Protein AF-A0A529NXD6-F1 (afdb_monomer_lite)

Radius of gyration: 14.49 Å; chains: 1; bounding box: 34×24×33 Å

Structure (mmCIF, N/CA/C/O backbone):
data_AF-A0A529NXD6-F1
#
_entry.id   AF-A0A529NXD6-F1
#
loop_
_atom_site.group_PDB
_atom_site.id
_atom_site.type_symbol
_atom_site.label_atom_id
_atom_site.label_alt_id
_atom_site.label_comp_id
_atom_site.label_asym_id
_atom_site.label_entity_id
_atom_site.label_seq_id
_atom_site.pdbx_PDB_ins_code
_atom_site.Cartn_x
_atom_site.Cartn_y
_atom_site.Cartn_z
_atom_site.occupancy
_atom_site.B_iso_or_equiv
_atom_site.auth_seq_id
_atom_site.auth_comp_id
_atom_site.auth_asym_id
_atom_site.auth_atom_id
_atom_site.pdbx_PDB_model_num
ATOM 1 N N . ALA A 1 1 ? 16.775 -17.703 -17.822 1.00 62.47 1 ALA A N 1
ATOM 2 C CA . ALA A 1 1 ? 16.555 -16.466 -17.042 1.00 62.47 1 ALA A CA 1
ATOM 3 C C . ALA A 1 1 ? 15.058 -16.172 -17.031 1.00 62.47 1 ALA A C 1
ATOM 5 O O . ALA A 1 1 ? 14.444 -16.403 -18.068 1.00 62.47 1 ALA A O 1
ATOM 6 N N . PRO A 1 2 ? 14.454 -15.755 -15.904 1.00 58.16 2 PRO A N 1
ATOM 7 C CA . PRO A 1 2 ? 13.019 -15.479 -15.847 1.00 58.16 2 PRO A CA 1
ATOM 8 C C . PRO A 1 2 ? 12.656 -14.357 -16.829 1.00 58.16 2 PRO A C 1
ATOM 10 O O . PRO A 1 2 ? 13.429 -13.412 -17.005 1.00 58.16 2 PRO A O 1
ATOM 13 N N . ALA A 1 3 ? 11.504 -14.485 -17.489 1.00 66.38 3 ALA A N 1
ATOM 14 C CA . ALA A 1 3 ? 11.012 -13.485 -18.429 1.00 66.38 3 ALA A CA 1
ATOM 15 C C . ALA A 1 3 ? 10.823 -12.143 -17.702 1.00 66.38 3 ALA A C 1
ATOM 17 O O . ALA A 1 3 ? 10.179 -12.079 -16.653 1.00 66.38 3 ALA A O 1
ATOM 18 N N . ARG A 1 4 ? 11.422 -11.067 -18.228 1.00 61.09 4 ARG A N 1
ATOM 19 C CA . ARG A 1 4 ? 11.209 -9.716 -17.692 1.00 61.09 4 ARG A CA 1
ATOM 20 C C . ARG A 1 4 ? 9.788 -9.275 -18.041 1.00 61.09 4 ARG A C 1
ATOM 22 O O . ARG A 1 4 ? 9.362 -9.447 -19.174 1.00 61.09 4 ARG A O 1
ATOM 29 N N . LEU A 1 5 ? 9.089 -8.662 -17.081 1.00 68.81 5 LEU A N 1
ATOM 30 C CA . LEU A 1 5 ? 7.719 -8.148 -17.245 1.00 68.81 5 LEU A CA 1
ATOM 31 C C . LEU A 1 5 ? 7.593 -7.114 -18.389 1.00 68.81 5 LEU A C 1
ATOM 33 O O . LEU A 1 5 ? 6.496 -6.868 -18.876 1.00 68.81 5 LEU A O 1
ATOM 37 N N . ILE A 1 6 ? 8.708 -6.492 -18.795 1.00 64.06 6 ILE A N 1
ATOM 38 C CA . ILE A 1 6 ? 8.802 -5.526 -19.897 1.00 64.06 6 ILE A CA 1
ATOM 39 C C . ILE A 1 6 ? 10.103 -5.805 -20.667 1.00 64.06 6 ILE A C 1
ATOM 41 O O . ILE A 1 6 ? 11.186 -5.839 -20.070 1.00 64.06 6 ILE A O 1
ATOM 45 N N . GLU A 1 7 ? 10.011 -6.001 -21.983 1.00 62.00 7 GLU A N 1
ATOM 46 C CA . GLU A 1 7 ? 11.165 -6.191 -22.869 1.00 62.00 7 GLU A CA 1
ATOM 47 C C . GLU A 1 7 ? 11.780 -4.835 -23.267 1.00 62.00 7 GLU A C 1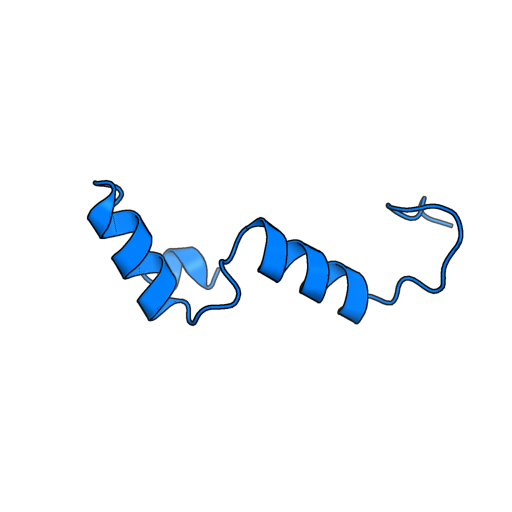
ATOM 49 O O . GLU A 1 7 ? 11.065 -3.915 -23.656 1.00 62.00 7 GLU A O 1
ATOM 54 N N . GLY A 1 8 ? 13.113 -4.699 -23.170 1.00 62.50 8 GLY A N 1
ATOM 55 C CA . GLY A 1 8 ? 13.850 -3.585 -23.799 1.00 62.50 8 GLY A CA 1
ATOM 56 C C . GLY A 1 8 ? 14.484 -2.506 -22.902 1.00 62.50 8 GLY A C 1
ATOM 57 O O . GLY A 1 8 ? 15.021 -1.544 -23.436 1.00 62.50 8 GLY A O 1
ATOM 58 N N . GLY A 1 9 ? 14.515 -2.643 -21.570 1.00 66.25 9 GLY A N 1
ATOM 59 C CA . GLY A 1 9 ? 15.202 -1.679 -20.690 1.00 66.25 9 GLY A CA 1
ATOM 60 C C . GLY A 1 9 ? 15.763 -2.305 -19.413 1.00 66.25 9 GLY A C 1
ATOM 61 O O . GLY A 1 9 ? 15.361 -3.405 -19.022 1.00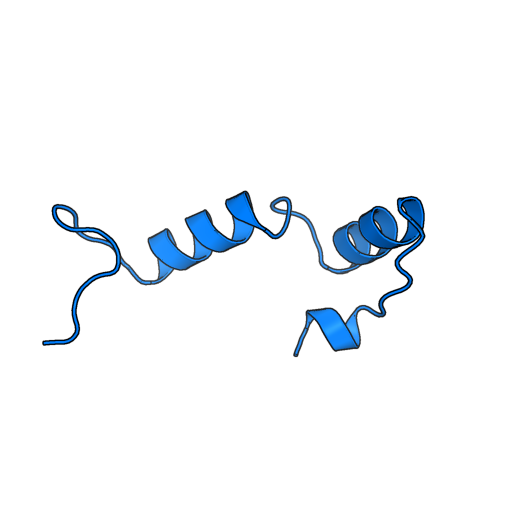 66.25 9 GLY A O 1
ATOM 62 N N . MET A 1 10 ? 16.715 -1.629 -18.759 1.00 65.38 10 MET A N 1
ATOM 63 C CA . MET A 1 10 ? 17.308 -2.052 -17.482 1.00 65.38 10 MET A CA 1
ATOM 64 C C . MET A 1 10 ? 16.283 -1.864 -16.348 1.00 65.38 10 MET A C 1
ATOM 66 O O . MET A 1 10 ? 16.357 -0.937 -15.549 1.00 65.38 10 MET A O 1
ATOM 70 N N . VAL A 1 11 ? 15.255 -2.714 -16.327 1.00 67.81 11 VAL A N 1
ATOM 71 C CA . VAL A 1 11 ? 14.199 -2.695 -15.315 1.00 67.81 11 VAL A CA 1
ATOM 72 C C . VAL A 1 11 ? 14.773 -3.276 -14.030 1.00 67.81 11 VAL A C 1
ATOM 74 O O . VAL A 1 11 ? 14.834 -4.490 -13.844 1.00 67.81 11 VAL A O 1
ATOM 77 N N . THR A 1 12 ? 15.251 -2.399 -13.156 1.00 83.94 12 THR A N 1
ATOM 78 C CA . THR A 1 12 ? 15.626 -2.771 -11.795 1.00 83.94 12 THR A CA 1
ATOM 79 C C . THR A 1 12 ? 14.365 -3.037 -10.976 1.00 83.94 12 THR A C 1
ATOM 81 O O . THR A 1 12 ? 13.284 -2.525 -11.281 1.00 83.94 12 THR A O 1
ATOM 84 N N . THR A 1 13 ? 14.490 -3.791 -9.885 1.00 85.56 13 THR A N 1
ATOM 85 C CA . THR A 1 13 ? 13.392 -3.978 -8.921 1.00 85.56 13 THR A CA 1
ATOM 86 C C . THR A 1 13 ? 12.823 -2.641 -8.434 1.00 85.56 13 THR A C 1
ATOM 88 O O . THR A 1 13 ? 11.619 -2.526 -8.218 1.00 85.56 13 THR A O 1
ATOM 91 N N . ALA A 1 14 ? 13.663 -1.604 -8.342 1.00 87.19 14 ALA A N 1
ATOM 92 C CA . ALA A 1 14 ? 13.242 -0.254 -7.982 1.00 87.19 14 ALA A CA 1
ATOM 93 C C . 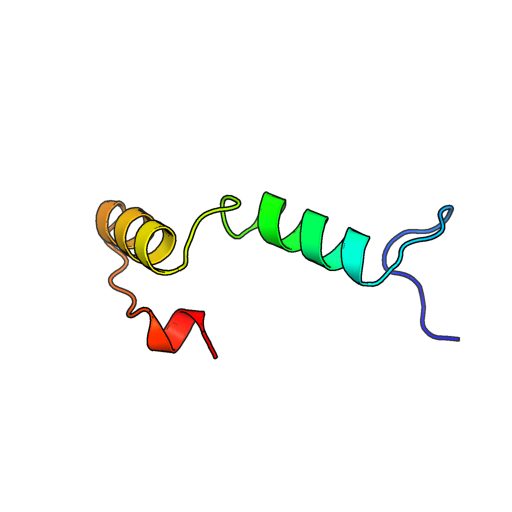ALA A 1 14 ? 12.263 0.352 -9.003 1.00 87.19 14 ALA A C 1
ATOM 95 O O . ALA A 1 14 ? 11.260 0.943 -8.606 1.00 87.19 14 ALA A O 1
ATOM 96 N N . LEU A 1 15 ? 12.502 0.165 -10.307 1.00 88.00 15 LEU A N 1
ATOM 97 C CA . LEU A 1 15 ? 11.592 0.655 -11.344 1.00 88.00 15 LEU A CA 1
ATOM 98 C C . LEU A 1 15 ? 10.246 -0.080 -11.301 1.00 88.00 15 LEU A C 1
ATOM 100 O O . LEU A 1 15 ? 9.198 0.557 -11.389 1.00 88.00 15 LEU A O 1
ATOM 104 N N . VAL A 1 16 ? 10.255 -1.403 -11.107 1.00 86.69 16 VAL A N 1
ATOM 105 C CA . VAL A 1 16 ? 9.013 -2.189 -10.978 1.00 86.69 16 VAL A CA 1
ATOM 106 C C . VAL A 1 16 ? 8.206 -1.741 -9.762 1.00 86.69 16 VAL A C 1
ATOM 108 O O . VAL A 1 16 ? 7.005 -1.506 -9.883 1.00 86.69 16 VAL A O 1
ATOM 111 N N . ALA A 1 17 ? 8.859 -1.575 -8.608 1.00 89.25 17 ALA A N 1
ATOM 112 C CA . ALA A 1 17 ? 8.210 -1.104 -7.389 1.00 89.25 17 ALA A CA 1
ATOM 113 C C . ALA A 1 17 ? 7.602 0.294 -7.577 1.00 89.25 17 ALA A C 1
ATOM 115 O O . ALA A 1 17 ? 6.465 0.532 -7.171 1.00 89.25 17 ALA A O 1
ATOM 116 N N . HIS A 1 18 ? 8.318 1.198 -8.252 1.00 88.06 18 HIS A N 1
ATOM 117 C CA . HIS A 1 18 ? 7.822 2.536 -8.558 1.00 88.06 18 HIS A CA 1
ATOM 118 C C . HIS A 1 18 ? 6.562 2.501 -9.436 1.00 88.06 18 HIS A C 1
ATOM 120 O O . HIS A 1 18 ? 5.572 3.158 -9.115 1.00 88.06 18 HIS A O 1
ATOM 126 N N . VAL A 1 19 ? 6.567 1.700 -10.508 1.00 89.19 19 VAL A N 1
ATOM 127 C CA . VAL A 1 19 ? 5.411 1.547 -11.407 1.00 89.19 19 VAL A CA 1
ATOM 128 C C . VAL A 1 19 ? 4.220 0.930 -10.674 1.00 89.19 19 VAL A C 1
ATOM 130 O O . VAL A 1 19 ? 3.101 1.421 -10.807 1.00 89.19 19 VAL A O 1
ATOM 133 N N . ALA A 1 20 ? 4.440 -0.111 -9.869 1.00 88.31 20 ALA A N 1
ATOM 134 C CA . ALA A 1 20 ? 3.377 -0.749 -9.098 1.00 88.31 20 ALA A CA 1
ATOM 135 C C . ALA A 1 20 ? 2.757 0.215 -8.071 1.00 88.31 20 ALA A C 1
ATOM 137 O O . ALA A 1 20 ? 1.533 0.332 -7.997 1.00 88.31 20 ALA A O 1
ATOM 138 N N . ALA A 1 21 ? 3.585 0.960 -7.333 1.00 88.50 21 ALA A N 1
ATOM 139 C CA . ALA A 1 21 ? 3.119 1.938 -6.353 1.00 88.50 21 ALA A CA 1
ATOM 140 C C . ALA A 1 21 ? 2.376 3.117 -7.005 1.00 88.50 21 ALA A C 1
ATOM 142 O O . ALA A 1 21 ? 1.375 3.592 -6.467 1.00 88.50 21 ALA A O 1
ATOM 143 N N . ALA A 1 22 ? 2.828 3.573 -8.177 1.00 87.62 22 ALA A N 1
ATOM 144 C CA . ALA A 1 22 ? 2.128 4.596 -8.949 1.00 87.62 22 ALA A CA 1
ATOM 145 C C . ALA A 1 22 ? 0.775 4.097 -9.467 1.00 87.62 22 ALA A C 1
ATOM 147 O O . ALA A 1 22 ? -0.223 4.805 -9.360 1.00 87.62 22 ALA A O 1
ATOM 148 N N . LYS A 1 23 ? 0.732 2.867 -9.993 1.00 87.62 23 LYS A N 1
ATOM 149 C CA . LYS A 1 23 ? -0.468 2.299 -10.609 1.00 87.62 23 LYS A CA 1
ATOM 150 C C . LYS A 1 23 ? -1.548 1.925 -9.594 1.00 87.62 23 LYS A C 1
ATOM 152 O O . LYS A 1 23 ? -2.725 2.076 -9.901 1.00 87.62 23 LYS A O 1
ATOM 157 N N . TYR A 1 24 ? -1.164 1.426 -8.420 1.00 87.00 24 TYR A N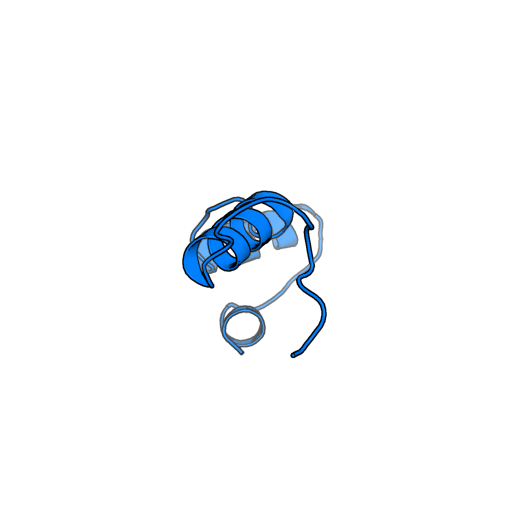 1
ATOM 158 C CA . TYR A 1 24 ? -2.113 0.796 -7.496 1.00 87.00 24 TYR A CA 1
ATOM 159 C C . TYR A 1 24 ? -2.150 1.405 -6.092 1.00 87.00 24 TYR A C 1
ATOM 161 O O . TYR A 1 24 ? -3.108 1.163 -5.371 1.00 87.00 24 TYR A O 1
ATOM 169 N N . ALA A 1 25 ? -1.143 2.187 -5.688 1.00 88.38 25 ALA A N 1
ATOM 170 C CA . ALA A 1 25 ? -1.005 2.656 -4.303 1.00 88.38 25 ALA A CA 1
ATOM 171 C C . ALA A 1 25 ? -1.068 4.191 -4.158 1.00 88.38 25 ALA A C 1
ATOM 173 O O . ALA A 1 25 ? -0.746 4.745 -3.101 1.00 88.38 25 ALA A O 1
ATOM 174 N N . TRP A 1 26 ? -1.467 4.903 -5.219 1.00 91.75 26 TRP A N 1
ATOM 175 C CA . TRP A 1 26 ? -1.600 6.369 -5.253 1.00 91.75 26 TRP A CA 1
ATOM 176 C C . TRP A 1 26 ? -0.343 7.139 -4.797 1.00 91.75 26 TRP A C 1
ATOM 178 O O . TRP A 1 26 ? -0.461 8.287 -4.373 1.00 91.75 26 TRP A O 1
ATOM 188 N N . GLN A 1 27 ? 0.839 6.502 -4.807 1.00 89.44 27 GLN A N 1
ATOM 189 C CA . GLN A 1 27 ? 2.072 6.999 -4.170 1.00 89.44 27 GLN A CA 1
ATOM 190 C C . GLN A 1 27 ? 1.840 7.694 -2.814 1.00 89.44 27 GLN A C 1
ATOM 192 O O . GLN A 1 27 ? 2.404 8.747 -2.521 1.00 89.44 27 GLN A O 1
ATOM 197 N N . SER A 1 28 ? 0.973 7.124 -1.978 1.00 90.44 28 SER A N 1
ATOM 198 C CA . SER A 1 28 ? 0.584 7.728 -0.702 1.00 90.44 28 SER A CA 1
ATOM 199 C C . SER A 1 28 ? 0.890 6.806 0.476 1.00 90.44 28 SER A C 1
ATOM 201 O O . SER A 1 28 ? 1.113 5.612 0.295 1.00 90.44 28 SER A O 1
ATOM 203 N N . THR A 1 29 ? 0.940 7.342 1.699 1.00 92.50 29 THR A N 1
ATOM 204 C CA . THR A 1 29 ? 1.152 6.519 2.902 1.00 92.50 29 THR A CA 1
ATOM 205 C C . THR A 1 29 ? 0.005 5.526 3.094 1.00 92.50 29 THR A C 1
ATOM 207 O O . THR A 1 29 ? -1.133 5.833 2.745 1.00 92.50 29 THR A O 1
ATOM 210 N N . LEU A 1 30 ? 0.263 4.369 3.719 1.00 92.56 30 LEU A N 1
ATOM 211 C CA . LEU A 1 30 ? -0.781 3.356 3.963 1.00 92.56 30 LEU A CA 1
ATOM 212 C C . LEU A 1 30 ? -1.989 3.918 4.731 1.00 92.56 30 LEU A C 1
ATOM 214 O O . LEU A 1 30 ? -3.122 3.548 4.450 1.00 92.56 30 LEU A O 1
ATOM 218 N N . TYR A 1 31 ? -1.763 4.870 5.645 1.00 93.81 31 TYR A N 1
ATOM 219 C CA . TYR A 1 31 ? -2.842 5.574 6.348 1.00 93.81 31 TYR A CA 1
ATOM 220 C C . TYR A 1 31 ? -3.709 6.421 5.406 1.00 93.81 31 TYR A C 1
ATOM 222 O O . TYR A 1 31 ? -4.926 6.496 5.549 1.00 93.81 31 TYR A O 1
ATOM 230 N N . ARG A 1 32 ? -3.096 7.091 4.426 1.00 93.69 32 ARG A N 1
ATOM 231 C CA . ARG A 1 32 ? -3.849 7.857 3.431 1.00 93.69 32 ARG A CA 1
ATOM 232 C C . ARG A 1 32 ? -4.602 6.919 2.488 1.00 93.69 32 ARG A C 1
ATOM 234 O O . ARG A 1 32 ? -5.753 7.206 2.186 1.00 93.69 32 ARG A O 1
ATOM 241 N N . GLN A 1 33 ? -3.993 5.804 2.086 1.00 94.38 33 GLN A N 1
ATOM 242 C CA . GLN A 1 33 ? -4.644 4.783 1.262 1.00 94.38 33 GLN A CA 1
ATOM 243 C C . GLN A 1 33 ? -5.872 4.187 1.960 1.00 94.38 33 GLN A C 1
ATOM 245 O O . GLN A 1 33 ? -6.939 4.146 1.354 1.00 94.38 33 GLN A O 1
ATOM 250 N N . SER A 1 34 ? -5.768 3.813 3.242 1.00 94.88 34 SER A N 1
ATOM 251 C CA . SER A 1 34 ? -6.913 3.276 3.990 1.00 94.88 34 SER A CA 1
ATOM 252 C C . 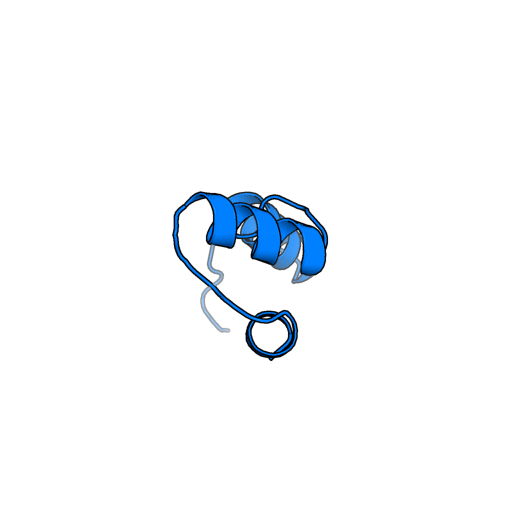SER A 1 34 ? -8.061 4.280 4.087 1.00 94.88 34 SER A C 1
ATOM 254 O O . SER A 1 34 ? -9.214 3.913 3.890 1.00 94.88 34 SER A O 1
ATOM 256 N N . ARG A 1 35 ? -7.767 5.572 4.289 1.00 93.88 35 ARG A N 1
ATOM 257 C CA . ARG A 1 35 ? -8.809 6.613 4.291 1.00 93.88 35 ARG A CA 1
ATOM 258 C C . ARG A 1 35 ? -9.423 6.880 2.917 1.00 93.88 35 ARG A C 1
ATOM 260 O O . ARG A 1 35 ? -10.599 7.221 2.849 1.00 93.88 35 ARG A O 1
ATOM 267 N N . ILE A 1 36 ? -8.651 6.759 1.835 1.00 93.88 36 ILE A N 1
ATOM 268 C CA . ILE A 1 36 ? -9.181 6.873 0.466 1.00 93.88 36 ILE A CA 1
ATOM 269 C C . ILE A 1 36 ? -10.181 5.742 0.207 1.00 93.88 36 ILE A C 1
ATOM 271 O O . ILE A 1 36 ? -11.285 6.008 -0.261 1.00 93.88 36 ILE A O 1
ATOM 275 N N . LEU A 1 37 ? -9.817 4.510 0.571 1.00 94.00 37 LEU A N 1
ATOM 276 C CA . LEU A 1 37 ? -10.678 3.333 0.438 1.00 94.00 37 LEU A CA 1
ATOM 277 C C . LEU A 1 37 ? -11.946 3.450 1.297 1.00 94.00 37 LEU A C 1
ATOM 279 O O . LEU A 1 37 ? -13.041 3.202 0.794 1.00 94.00 37 LEU A O 1
ATOM 283 N N . ALA A 1 38 ? -11.826 3.931 2.538 1.00 95.56 38 ALA A N 1
ATOM 284 C CA . ALA A 1 38 ? -12.971 4.202 3.410 1.00 95.56 38 ALA A CA 1
ATOM 285 C C . ALA A 1 38 ? -13.942 5.225 2.791 1.00 95.56 38 ALA A C 1
ATOM 287 O O . ALA A 1 38 ? -15.157 5.051 2.838 1.00 95.56 38 ALA A O 1
ATOM 288 N N . GLY A 1 39 ? -13.418 6.252 2.108 1.00 95.75 39 GLY A N 1
ATOM 289 C CA . GLY A 1 39 ? -14.234 7.209 1.352 1.00 95.75 39 GLY A CA 1
ATOM 290 C C . GLY A 1 39 ? -15.043 6.579 0.211 1.00 95.75 39 GLY A C 1
ATOM 291 O O . GLY A 1 39 ? -15.998 7.187 -0.264 1.00 95.75 39 GLY A O 1
ATOM 292 N N . TRP A 1 40 ? -14.673 5.374 -0.232 1.00 95.25 40 TRP A N 1
ATOM 293 C CA . TRP A 1 40 ? -15.380 4.582 -1.244 1.00 95.25 40 TRP A CA 1
ATOM 294 C C . TRP A 1 40 ? -16.208 3.445 -0.614 1.00 95.25 40 TRP A C 1
ATOM 296 O O . TRP A 1 40 ? -16.702 2.573 -1.325 1.00 95.25 40 TRP A O 1
ATOM 306 N N . GLY A 1 41 ? -16.365 3.441 0.714 1.00 96.31 41 GLY A N 1
ATOM 307 C CA . GLY A 1 41 ? -17.098 2.416 1.461 1.00 96.31 41 GLY A CA 1
ATOM 308 C C . GLY A 1 41 ? -16.313 1.124 1.703 1.00 96.31 41 GLY A C 1
ATOM 309 O O . GLY A 1 41 ? -16.894 0.130 2.133 1.00 96.31 41 GLY A O 1
ATOM 310 N N . VAL A 1 42 ? -15.005 1.115 1.430 1.00 95.06 42 VAL A N 1
ATOM 311 C CA . VAL A 1 42 ? -14.123 -0.040 1.632 1.00 95.06 42 VAL A CA 1
ATOM 312 C C . VAL A 1 42 ? -13.280 0.185 2.886 1.00 95.06 42 VAL A C 1
ATOM 314 O O . VAL A 1 42 ? -12.215 0.798 2.847 1.00 95.06 42 VAL A O 1
ATOM 317 N N . GLU A 1 43 ? -13.770 -0.315 4.019 1.00 95.06 43 GLU A N 1
ATOM 318 C CA . GLU A 1 43 ? -13.076 -0.230 5.307 1.00 95.06 43 GLU A CA 1
ATOM 319 C C . GLU A 1 43 ? -11.958 -1.278 5.394 1.00 95.06 43 GLU A C 1
ATOM 321 O O . GLU A 1 43 ? -12.208 -2.481 5.490 1.00 95.06 43 GLU A O 1
ATOM 326 N N . VAL A 1 44 ? -10.704 -0.819 5.343 1.00 92.38 44 VAL A N 1
ATOM 327 C CA . VAL A 1 44 ? -9.507 -1.672 5.389 1.00 92.38 44 VAL A CA 1
ATOM 328 C C . VAL A 1 44 ? -8.492 -1.082 6.365 1.00 92.38 44 VAL A C 1
ATOM 330 O O . VAL A 1 44 ? -8.109 0.081 6.253 1.00 92.38 44 VAL A O 1
ATOM 333 N N . ASP A 1 45 ? -8.020 -1.896 7.314 1.00 90.12 45 ASP A N 1
ATOM 334 C CA . ASP A 1 45 ? -7.000 -1.484 8.283 1.00 90.12 45 ASP A CA 1
ATOM 335 C 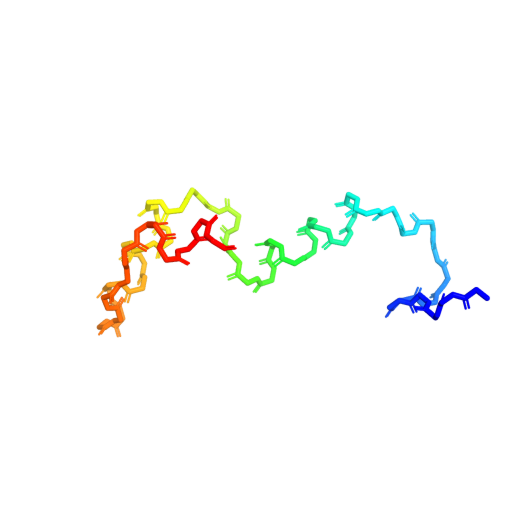C . ASP A 1 45 ? -5.588 -1.406 7.668 1.00 90.12 45 ASP A C 1
ATOM 337 O O . ASP A 1 45 ? -5.243 -2.128 6.727 1.00 90.12 45 ASP A O 1
ATOM 341 N N . ARG A 1 46 ? -4.719 -0.567 8.254 1.00 87.56 46 ARG A N 1
ATOM 342 C CA . ARG A 1 46 ? -3.323 -0.426 7.811 1.00 87.56 46 ARG A CA 1
ATOM 343 C C . ARG A 1 46 ? -2.544 -1.736 7.891 1.00 87.56 46 ARG A C 1
ATOM 345 O O . ARG A 1 46 ? -1.633 -1.919 7.090 1.00 87.56 46 ARG A O 1
ATOM 352 N N . GLN A 1 47 ? -2.842 -2.612 8.860 1.00 91.69 47 GLN A N 1
ATOM 353 C CA . GLN A 1 47 ? -2.113 -3.871 9.005 1.00 91.69 47 GLN A CA 1
ATOM 354 C C . GLN A 1 47 ? -2.341 -4.756 7.788 1.00 91.69 47 GLN A C 1
ATOM 356 O O . GLN A 1 47 ? -1.389 -5.340 7.279 1.00 91.69 47 GLN A O 1
ATOM 361 N N . THR A 1 48 ? -3.576 -4.786 7.287 1.00 90.50 48 THR A N 1
ATOM 362 C CA . THR A 1 48 ? -3.952 -5.513 6.074 1.00 90.50 48 THR A CA 1
ATOM 363 C C . THR A 1 48 ? -3.198 -5.002 4.846 1.00 90.50 48 THR A C 1
ATOM 365 O O . THR A 1 48 ? -2.797 -5.811 4.023 1.00 90.50 48 THR A O 1
ATOM 368 N N . LEU A 1 49 ? -2.939 -3.692 4.742 1.00 87.56 49 LEU A N 1
ATOM 369 C CA . LEU A 1 49 ? -2.171 -3.103 3.631 1.00 87.56 49 LEU A CA 1
ATOM 370 C C . LEU A 1 49 ? -0.646 -3.252 3.767 1.00 87.56 49 LEU A C 1
ATOM 372 O O . LEU A 1 49 ? 0.081 -3.037 2.803 1.00 87.56 49 LEU A O 1
ATOM 376 N N . SER A 1 50 ? -0.152 -3.543 4.972 1.00 87.56 50 SER A N 1
ATOM 377 C CA . SER A 1 50 ? 1.284 -3.690 5.256 1.00 87.56 50 SER A CA 1
ATOM 378 C C . SER A 1 50 ? 1.802 -5.128 5.167 1.00 87.56 50 SER A C 1
ATOM 380 O O . SER A 1 50 ? 3.007 -5.335 5.305 1.00 87.56 50 SER A O 1
ATOM 382 N N . ARG A 1 51 ? 0.896 -6.097 5.014 1.00 78.62 51 ARG A N 1
ATOM 383 C CA . ARG A 1 51 ? 1.207 -7.520 4.851 1.00 78.62 51 ARG A CA 1
ATOM 384 C C . ARG A 1 51 ? 1.444 -7.843 3.384 1.00 78.62 51 ARG A C 1
ATOM 386 O O . ARG A 1 51 ? 2.354 -8.659 3.137 1.00 78.62 51 ARG A O 1
#

pLDDT: mean 84.79, std 11.45, range [58.16, 96.31]

Foldseek 3Di:
DDDDPDPDDPDDPVNVVVVCCVVPVVVDDLVVSQVVCVVVVRHDDSVNVVD

Sequence (51 aa):
APARLIEGGMVTTALVAHVAAAKYAWQSTLYRQSRILAGWGVEVDRQTLSR

Secondary structure (DSSP, 8-state):
-PPPSSSSS---HHHHHHHHHHHHSTT--HHHHHHHHHTTT----HHHHH-